Protein AF-A0A2E8ESF7-F1 (afdb_monomer_lite)

Secondary structure (DSSP, 8-state):
-HHHHHHHHHHHHHHHHHHHHHHHHHHHHHHHHHHHS--------TT-HHHHHTT--SSS-EEEEETTSSEEEEEETTEEEEEETT--EEEEEEES-S--TTSSSEEEEEEETT-SS--EEEEEEEEE----SS-TT--SSS----EEEEEEESSTTTT-TT--TTPEEEEEP-

Foldseek 3Di:
DPPVVVVVVVVVVVVVVVVVVVVVVVVVVVVVVVVPPPPPQPLDALPRPVCVVLVHASFDAAWKAFPVNQWIWHDDVQKIWIAGPVRDIWIWGWDFDRRDRPDSWGKIWTFTDPDPDTQIKMKIKGWDFDPPPPDPPPPPDDRGWTKMWIDMGRDVVRVPPPCPPGTTIITGDD

Structure (mmCIF, N/CA/C/O backbone):
data_AF-A0A2E8ESF7-F1
#
_entry.id   AF-A0A2E8ESF7-F1
#
loop_
_atom_site.group_PDB
_atom_site.id
_atom_site.type_symbol
_atom_site.label_atom_id
_atom_site.label_alt_id
_atom_site.label_comp_id
_atom_site.label_asym_id
_atom_site.label_entity_id
_atom_site.label_seq_id
_atom_site.pdbx_PDB_ins_code
_atom_site.Cartn_x
_atom_site.Cartn_y
_atom_site.Cartn_z
_atom_site.occupancy
_atom_site.B_iso_or_equiv
_atom_site.auth_seq_id
_atom_site.auth_comp_id
_atom_site.auth_asym_id
_atom_site.auth_atom_id
_atom_site.pdbx_PDB_model_num
ATOM 1 N N . MET A 1 1 ? 28.509 38.437 -67.884 1.00 55.72 1 MET A N 1
ATOM 2 C CA . MET A 1 1 ? 27.575 37.349 -67.492 1.00 55.72 1 MET A CA 1
ATOM 3 C C . MET A 1 1 ? 28.119 36.360 -66.445 1.00 55.72 1 MET A C 1
ATOM 5 O O . MET A 1 1 ? 27.331 35.576 -65.936 1.00 55.72 1 MET A O 1
ATOM 9 N N . TYR A 1 2 ? 29.405 36.386 -66.055 1.00 53.19 2 TYR A N 1
ATOM 10 C CA . TYR A 1 2 ? 29.941 35.429 -65.065 1.00 53.19 2 TYR A CA 1
ATOM 11 C C . TYR A 1 2 ? 29.602 35.758 -63.592 1.00 53.19 2 TYR A C 1
ATOM 13 O O . TYR A 1 2 ? 29.328 34.838 -62.826 1.00 53.19 2 TYR A O 1
ATOM 21 N N . SER A 1 3 ? 29.539 37.033 -63.176 1.00 55.41 3 SER A N 1
ATOM 22 C CA . SER A 1 3 ? 29.356 37.389 -61.750 1.00 55.41 3 SER A CA 1
ATOM 23 C C . SER A 1 3 ? 27.972 37.041 -61.179 1.00 55.41 3 SER A C 1
ATOM 25 O O . SER A 1 3 ? 27.881 36.569 -60.047 1.00 55.41 3 SER A O 1
ATOM 27 N N . GLN A 1 4 ? 26.897 37.173 -61.968 1.00 54.50 4 GLN A N 1
ATOM 28 C CA . GLN A 1 4 ? 25.543 36.776 -61.552 1.00 54.50 4 GLN A CA 1
ATOM 29 C C . GLN A 1 4 ? 25.436 35.268 -61.279 1.00 54.50 4 GLN A C 1
ATOM 31 O O . GLN A 1 4 ? 24.778 34.869 -60.322 1.00 54.50 4 GLN A O 1
ATOM 36 N N . LYS A 1 5 ? 26.129 34.424 -62.059 1.00 56.69 5 LYS A N 1
ATOM 37 C CA . LYS A 1 5 ? 26.101 32.960 -61.896 1.00 56.69 5 LYS A CA 1
ATOM 38 C C . LYS A 1 5 ? 26.756 32.517 -60.581 1.00 56.69 5 LYS A C 1
ATOM 40 O O . LYS A 1 5 ? 26.218 31.648 -59.900 1.00 56.69 5 LYS A O 1
ATOM 45 N N . TYR A 1 6 ? 27.867 33.145 -60.187 1.00 58.53 6 TYR A N 1
ATOM 46 C CA . TYR A 1 6 ? 28.515 32.878 -58.894 1.00 58.53 6 TYR A CA 1
ATOM 47 C C . TYR A 1 6 ? 27.723 33.437 -57.710 1.00 58.53 6 TYR A C 1
ATOM 49 O O . TYR A 1 6 ? 27.636 32.780 -56.676 1.00 58.53 6 TYR A O 1
ATOM 57 N N . TYR A 1 7 ? 27.091 34.602 -57.870 1.00 59.44 7 TYR A N 1
ATOM 58 C CA . TYR A 1 7 ? 26.244 35.193 -56.835 1.00 59.44 7 TYR A CA 1
ATOM 59 C C . TYR A 1 7 ? 24.985 34.351 -56.560 1.00 59.44 7 TYR A C 1
ATOM 61 O O . TYR A 1 7 ? 24.646 34.104 -55.402 1.00 59.44 7 TYR A O 1
ATOM 69 N N . ILE A 1 8 ? 24.335 33.835 -57.610 1.00 61.47 8 ILE A N 1
ATOM 70 C CA . ILE A 1 8 ? 23.183 32.927 -57.487 1.00 61.47 8 ILE A CA 1
ATOM 71 C C . ILE A 1 8 ? 23.608 31.605 -56.834 1.00 61.47 8 ILE A C 1
ATOM 73 O O . ILE A 1 8 ? 22.977 31.182 -55.869 1.00 61.47 8 ILE A O 1
ATOM 77 N N . LYS A 1 9 ? 24.728 31.005 -57.267 1.00 60.78 9 LYS A N 1
ATOM 78 C CA . LYS A 1 9 ? 25.256 29.757 -56.685 1.00 60.78 9 LYS A CA 1
ATOM 79 C C . LYS A 1 9 ? 25.66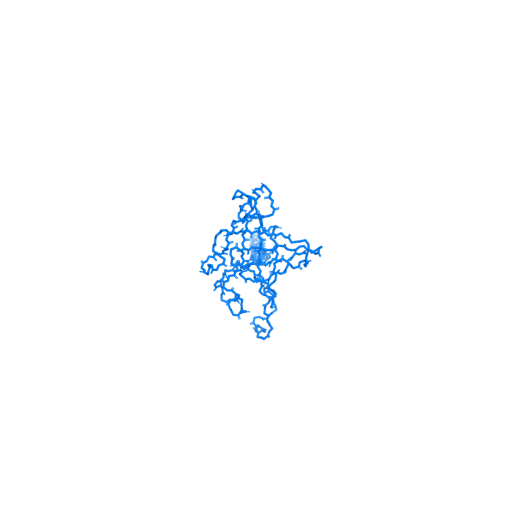7 29.916 -55.213 1.00 60.78 9 LYS A C 1
ATOM 81 O O . LYS A 1 9 ? 25.442 29.017 -54.411 1.00 60.78 9 LYS A O 1
ATOM 86 N N . GLY A 1 10 ? 26.225 31.070 -54.838 1.00 63.47 10 GLY A N 1
ATOM 87 C CA . GLY A 1 10 ? 26.555 31.400 -53.449 1.00 63.47 10 GLY A CA 1
ATOM 88 C C . GLY A 1 10 ? 25.318 31.587 -52.564 1.00 63.47 10 GLY A C 1
ATOM 89 O O . GLY A 1 10 ? 25.287 31.085 -51.442 1.00 63.47 10 GLY A O 1
ATOM 90 N N . ARG A 1 11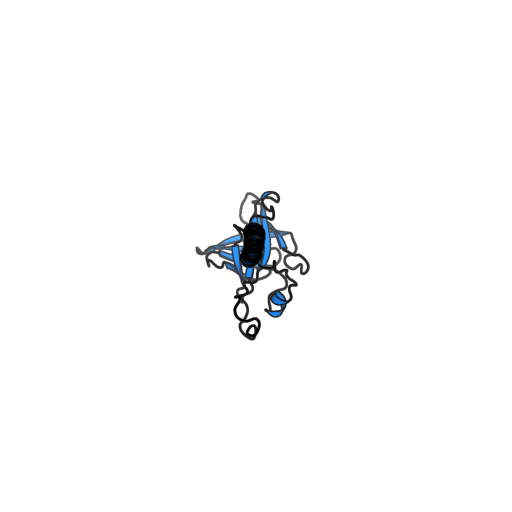 ? 24.270 32.250 -53.072 1.00 60.72 11 ARG A N 1
ATOM 91 C CA . ARG A 1 11 ? 22.997 32.427 -52.352 1.00 60.72 11 ARG A CA 1
ATOM 92 C C . ARG A 1 11 ? 22.282 31.091 -52.123 1.00 60.72 11 ARG A C 1
ATOM 94 O O . ARG A 1 11 ? 21.740 30.884 -51.040 1.00 60.72 11 ARG A O 1
ATOM 101 N N . ASP A 1 12 ? 22.345 30.187 -53.096 1.00 66.25 12 ASP A N 1
ATOM 102 C CA . ASP A 1 12 ? 21.741 28.853 -53.018 1.00 66.25 12 ASP A CA 1
ATOM 103 C C . ASP A 1 12 ? 22.433 27.975 -51.959 1.00 66.25 12 ASP A C 1
ATOM 105 O O . ASP A 1 12 ? 21.781 27.376 -51.107 1.00 66.25 12 ASP A O 1
ATOM 109 N N . LEU A 1 13 ? 23.770 28.013 -51.902 1.00 68.69 13 LEU A N 1
ATOM 110 C CA . LEU A 1 13 ? 24.560 27.324 -50.870 1.00 68.69 13 LEU A CA 1
ATOM 111 C C . LEU A 1 13 ? 24.303 27.872 -49.454 1.00 68.69 13 LEU A C 1
ATOM 113 O O . LEU A 1 13 ? 24.226 27.105 -48.492 1.00 68.69 13 LEU A O 1
ATOM 117 N N . VAL A 1 14 ? 24.133 29.192 -49.306 1.00 68.81 14 VAL A N 1
ATOM 118 C CA . VAL A 1 14 ? 23.777 29.816 -48.017 1.00 68.81 14 VAL A CA 1
ATOM 119 C C . VAL A 1 14 ? 22.348 29.450 -47.599 1.00 68.81 14 VAL A C 1
ATOM 121 O O . VAL A 1 14 ? 22.104 29.210 -46.414 1.00 68.81 14 VAL A O 1
ATOM 124 N N . GLY A 1 15 ? 21.415 29.370 -48.553 1.00 68.38 15 GLY A N 1
ATOM 125 C CA . GLY A 1 15 ? 20.053 28.882 -48.332 1.00 68.38 15 GLY A CA 1
ATOM 126 C C . GLY A 1 15 ? 20.038 27.429 -47.862 1.00 68.38 15 GLY A C 1
ATOM 127 O O . GLY A 1 15 ? 19.469 27.133 -46.812 1.00 68.38 15 GLY A O 1
ATOM 128 N N . LEU A 1 16 ? 20.759 26.550 -48.563 1.00 71.62 16 LEU A N 1
ATOM 129 C CA . LEU A 1 16 ? 20.892 25.132 -48.225 1.00 71.62 16 LEU A CA 1
ATOM 130 C C . LEU A 1 16 ? 21.474 24.935 -46.816 1.00 71.62 16 LEU A C 1
ATOM 132 O O . LEU A 1 16 ? 20.945 24.157 -46.022 1.00 71.62 16 LEU A O 1
ATOM 136 N N . ARG A 1 17 ? 22.514 25.707 -46.464 1.00 72.50 17 ARG A N 1
ATOM 137 C CA . ARG A 1 17 ? 23.128 25.683 -45.127 1.00 72.50 17 ARG A CA 1
ATOM 138 C C . ARG A 1 17 ? 22.152 26.124 -44.036 1.00 72.50 17 ARG A C 1
ATOM 140 O O . ARG A 1 17 ? 22.125 25.510 -42.974 1.00 72.50 17 ARG A O 1
ATOM 147 N N . LYS A 1 18 ? 21.343 27.163 -44.268 1.00 73.00 18 LYS A N 1
ATOM 148 C CA . LYS A 1 18 ? 20.329 27.616 -43.298 1.00 73.00 18 LYS A CA 1
ATOM 149 C C . LYS A 1 18 ? 19.236 26.569 -43.082 1.00 73.00 18 LYS A C 1
ATOM 151 O O . LYS A 1 18 ? 18.844 26.347 -41.938 1.00 73.00 18 LYS A O 1
ATOM 156 N N . THR A 1 19 ? 18.774 25.916 -44.146 1.00 75.06 19 THR A N 1
ATOM 157 C CA . THR A 1 19 ? 17.765 24.849 -44.063 1.00 75.06 19 THR A CA 1
ATOM 158 C C . THR A 1 19 ? 18.311 23.630 -43.323 1.00 75.06 19 THR A C 1
ATOM 160 O O . THR A 1 19 ? 17.653 23.121 -42.419 1.00 75.06 19 THR A O 1
ATOM 163 N N . PHE A 1 20 ? 19.551 23.228 -43.623 1.00 78.00 20 PHE A N 1
ATOM 164 C CA . PHE A 1 20 ? 20.236 22.141 -42.924 1.00 78.00 20 PHE A CA 1
ATOM 165 C C . PHE A 1 20 ? 20.421 22.444 -41.430 1.00 78.00 20 PHE A C 1
ATOM 167 O O . PHE A 1 20 ? 20.032 21.642 -40.587 1.00 78.00 20 PHE A O 1
ATOM 174 N N . MET A 1 21 ? 20.926 23.635 -41.084 1.00 76.44 21 MET A N 1
ATOM 175 C CA . MET A 1 21 ? 21.108 24.043 -39.683 1.00 76.44 21 MET A CA 1
ATOM 176 C C . MET A 1 21 ? 19.781 24.123 -38.918 1.00 76.44 21 MET A C 1
ATOM 178 O O . MET A 1 21 ? 19.732 23.720 -37.760 1.00 76.44 21 MET A O 1
ATOM 182 N N . ARG A 1 22 ? 18.690 24.587 -39.547 1.00 78.75 22 ARG A N 1
ATOM 183 C CA . ARG A 1 22 ? 17.348 24.545 -38.937 1.00 78.75 22 ARG A CA 1
ATOM 184 C C . ARG A 1 22 ? 16.897 23.115 -38.651 1.00 78.75 22 ARG A C 1
ATOM 186 O O . ARG A 1 22 ? 16.424 22.862 -37.550 1.00 78.75 22 ARG A O 1
ATOM 193 N N . GLY A 1 23 ? 17.088 22.195 -39.597 1.00 80.56 23 GLY A N 1
ATOM 194 C CA . GLY A 1 23 ? 16.766 20.779 -39.402 1.00 80.56 23 GLY A CA 1
ATOM 195 C C . GLY A 1 23 ? 17.543 20.161 -38.239 1.00 80.56 23 GLY A C 1
ATOM 196 O O . GLY A 1 23 ? 16.953 19.517 -37.378 1.00 80.56 23 GLY A O 1
ATOM 197 N N . VAL A 1 24 ? 18.848 20.434 -38.157 1.00 82.50 24 VAL A N 1
ATOM 198 C CA . VAL A 1 24 ? 19.713 19.954 -37.066 1.00 82.50 24 VAL A CA 1
ATOM 199 C C . VAL A 1 24 ? 19.260 20.495 -35.707 1.00 82.50 24 VAL A C 1
ATOM 201 O O . VAL A 1 24 ? 19.142 19.723 -34.758 1.00 82.50 24 VAL A O 1
ATOM 204 N N . VAL A 1 25 ? 18.950 21.793 -35.609 1.00 83.31 25 VAL A N 1
ATOM 205 C CA . VAL A 1 25 ? 18.453 22.399 -34.361 1.00 83.31 25 VAL A CA 1
ATOM 206 C C . VAL A 1 25 ? 17.107 21.800 -33.953 1.00 83.31 25 VAL A C 1
ATOM 208 O O . VAL A 1 25 ? 16.936 21.471 -32.785 1.00 83.31 25 VAL A O 1
ATOM 211 N N . SER A 1 26 ? 16.181 21.599 -34.896 1.00 81.69 26 SER A N 1
ATOM 212 C CA . SER A 1 26 ? 14.882 20.969 -34.623 1.00 81.69 26 SER A CA 1
ATOM 213 C C . SER A 1 26 ? 15.004 19.515 -34.156 1.00 81.69 26 SER A C 1
ATOM 215 O O . SER A 1 26 ? 14.241 19.085 -33.296 1.00 81.69 26 SER A O 1
ATOM 217 N N . ILE A 1 27 ? 15.962 18.753 -34.688 1.00 84.81 27 ILE A N 1
ATOM 218 C CA . ILE A 1 27 ? 16.223 17.375 -34.246 1.00 84.81 27 ILE A CA 1
ATOM 219 C C . ILE A 1 27 ? 16.830 17.369 -32.839 1.00 84.81 27 ILE A C 1
ATOM 221 O O . ILE A 1 27 ? 16.404 16.586 -31.993 1.00 84.81 27 ILE A O 1
ATOM 225 N N . LEU A 1 28 ? 17.785 18.262 -32.563 1.00 84.00 28 LEU A N 1
ATOM 226 C CA . LEU A 1 28 ? 18.407 18.400 -31.243 1.00 84.00 28 LEU A CA 1
ATOM 227 C C . LEU A 1 28 ? 17.399 18.804 -30.165 1.00 84.00 28 LEU A C 1
ATOM 229 O O . LEU A 1 28 ? 17.416 18.232 -29.076 1.00 84.00 28 LEU A O 1
ATOM 233 N N . THR A 1 29 ? 16.497 19.745 -30.454 1.00 83.06 29 THR A N 1
ATOM 234 C CA . THR A 1 29 ? 15.443 20.130 -29.506 1.00 83.06 29 THR A CA 1
ATOM 235 C C . THR A 1 29 ? 14.449 18.999 -29.270 1.00 83.06 29 THR A C 1
ATOM 237 O O . THR A 1 29 ? 14.069 18.770 -28.124 1.00 83.06 29 THR A O 1
ATOM 240 N N . LEU A 1 30 ? 14.074 18.244 -30.308 1.00 84.12 30 LEU A N 1
ATOM 241 C CA . LEU A 1 30 ? 13.202 17.075 -30.163 1.00 84.12 30 LEU A CA 1
ATOM 242 C C . LEU A 1 30 ? 13.868 15.968 -29.330 1.00 84.12 30 LEU A C 1
ATOM 244 O O . LEU A 1 30 ? 13.231 15.374 -28.464 1.00 84.12 30 LEU A O 1
ATOM 248 N N . PHE A 1 31 ? 15.162 15.729 -29.540 1.00 81.94 31 PHE A N 1
ATOM 249 C CA . PHE A 1 31 ? 15.942 14.758 -28.776 1.00 81.94 31 PHE A CA 1
ATOM 250 C C . PHE A 1 31 ? 16.085 15.162 -27.300 1.00 81.94 31 PHE A C 1
ATOM 252 O O . PHE A 1 31 ? 15.877 14.340 -26.410 1.00 81.94 31 PHE A O 1
ATOM 259 N N . LEU A 1 32 ? 16.354 16.442 -27.022 1.00 80.75 32 LEU A N 1
ATOM 260 C CA . LEU A 1 32 ? 16.396 16.978 -25.657 1.00 80.75 32 LEU A CA 1
ATOM 261 C C . LEU A 1 32 ? 15.031 16.901 -24.958 1.00 80.75 32 LEU A C 1
ATOM 263 O O . LEU A 1 32 ? 14.976 16.564 -23.776 1.00 80.75 32 LEU A O 1
ATOM 267 N N . LEU A 1 33 ? 13.930 17.149 -25.675 1.00 77.69 33 LEU A N 1
ATOM 268 C CA . LEU A 1 33 ? 12.567 16.960 -25.159 1.00 77.69 33 LEU A CA 1
ATOM 269 C C . LEU A 1 33 ? 12.283 15.491 -24.817 1.00 77.69 33 LEU A C 1
ATOM 271 O O . LEU A 1 33 ? 11.691 15.209 -23.781 1.00 77.69 33 LEU A O 1
ATOM 275 N N . LEU A 1 34 ? 12.754 14.549 -25.638 1.00 71.50 34 LEU A N 1
ATOM 276 C CA . LEU A 1 34 ? 12.594 13.117 -25.373 1.00 71.50 34 LEU A CA 1
ATOM 277 C C . LEU A 1 34 ? 13.383 12.644 -24.142 1.00 71.50 34 LEU A C 1
ATOM 279 O O . LEU A 1 34 ? 12.900 11.786 -23.408 1.00 71.50 34 LEU A O 1
ATOM 283 N N . ILE A 1 35 ? 14.566 13.214 -23.888 1.00 68.38 35 ILE A N 1
ATOM 284 C CA . ILE A 1 35 ? 15.384 12.894 -22.702 1.00 68.38 35 ILE A CA 1
ATOM 285 C C . ILE A 1 35 ? 14.826 13.549 -21.430 1.00 68.38 35 ILE A C 1
ATOM 287 O O . ILE A 1 35 ? 14.952 12.984 -20.345 1.00 68.38 35 ILE A O 1
ATOM 291 N N . SER A 1 36 ? 14.219 14.732 -21.552 1.00 60.00 36 SER A N 1
ATOM 292 C CA . SER A 1 36 ? 13.660 15.490 -20.422 1.00 60.00 36 SER A CA 1
ATOM 293 C C . SER A 1 36 ? 12.226 15.107 -20.059 1.00 60.00 36 SER A C 1
ATOM 295 O O . SER A 1 36 ? 11.720 15.575 -19.038 1.00 60.00 36 SER A O 1
ATOM 297 N N . LEU A 1 37 ? 11.580 14.223 -20.829 1.00 54.34 37 LEU A N 1
ATOM 298 C CA . LEU A 1 37 ? 10.360 13.568 -20.371 1.00 54.34 37 LEU A CA 1
ATOM 299 C C . LEU A 1 37 ? 10.688 12.837 -19.063 1.00 54.34 37 LEU A C 1
ATOM 301 O O . LEU A 1 37 ? 11.578 11.978 -19.060 1.00 54.34 37 LEU A O 1
ATOM 305 N N . PRO A 1 38 ? 10.007 13.158 -17.945 1.00 47.75 38 PRO A N 1
ATOM 306 C CA . PRO A 1 38 ? 10.207 12.422 -16.712 1.00 47.75 38 PRO A CA 1
ATOM 307 C C . PRO A 1 38 ? 9.960 10.957 -17.043 1.00 47.75 38 PRO A C 1
ATOM 309 O O . PRO A 1 38 ? 8.880 10.611 -17.529 1.00 47.75 38 PRO A O 1
ATOM 312 N N . ARG A 1 39 ? 10.978 10.108 -16.842 1.00 47.34 39 ARG A N 1
ATOM 313 C CA . ARG A 1 39 ? 10.813 8.659 -16.950 1.00 47.34 39 ARG A CA 1
ATOM 314 C C . ARG A 1 39 ? 9.650 8.322 -16.034 1.00 47.34 39 ARG A C 1
ATOM 316 O O . ARG A 1 39 ? 9.790 8.414 -14.815 1.00 47.34 39 ARG A O 1
ATOM 323 N N . LEU A 1 40 ? 8.493 8.031 -16.629 1.00 40.34 40 LEU A N 1
ATOM 324 C CA . LEU A 1 40 ? 7.331 7.523 -15.921 1.00 40.34 40 LEU A CA 1
ATOM 325 C C . LEU A 1 40 ? 7.869 6.355 -15.112 1.00 40.34 40 LEU A C 1
ATOM 327 O O . LEU A 1 40 ? 8.324 5.379 -15.703 1.00 40.34 40 LEU A O 1
ATOM 331 N N . GLY A 1 41 ? 7.948 6.524 -13.788 1.00 46.91 41 GLY A N 1
ATOM 332 C CA . GLY A 1 41 ? 8.497 5.497 -12.917 1.00 46.91 41 GLY A CA 1
ATOM 333 C C . GLY A 1 41 ? 7.798 4.202 -13.280 1.00 46.91 41 GLY A C 1
ATOM 334 O O . GLY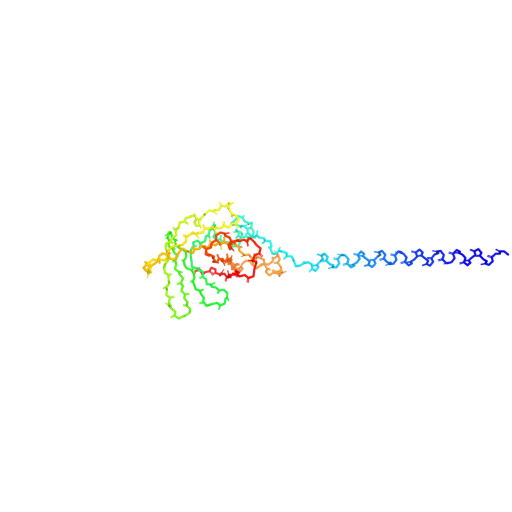 A 1 41 ? 6.565 4.163 -13.221 1.00 46.91 41 GLY A O 1
ATOM 335 N N . ASN A 1 42 ? 8.571 3.223 -13.764 1.00 48.12 42 ASN A N 1
ATOM 336 C CA . ASN A 1 42 ? 8.033 1.954 -14.229 1.00 48.12 42 ASN A CA 1
ATOM 337 C C . ASN A 1 42 ? 7.063 1.472 -13.155 1.00 48.12 42 ASN A C 1
ATOM 339 O O . ASN A 1 42 ? 7.414 1.429 -11.973 1.00 48.12 42 ASN A O 1
ATOM 343 N N . ALA A 1 43 ? 5.805 1.262 -13.541 1.00 51.03 43 ALA A N 1
ATOM 344 C CA . ALA A 1 43 ? 4.805 0.777 -12.613 1.00 51.03 43 ALA A CA 1
ATOM 345 C C . ALA A 1 43 ? 5.214 -0.649 -12.253 1.00 51.03 43 ALA A C 1
ATOM 347 O O . ALA A 1 43 ? 4.991 -1.570 -13.030 1.00 51.03 43 ALA A O 1
ATOM 348 N N . VAL A 1 44 ? 5.884 -0.781 -11.115 1.00 68.19 44 VAL A N 1
ATOM 349 C CA . VAL A 1 44 ? 6.325 -2.056 -10.569 1.00 68.19 44 VAL A CA 1
ATOM 350 C C . VAL A 1 44 ? 5.069 -2.843 -10.222 1.00 68.19 44 VAL A C 1
ATOM 352 O O . VAL A 1 44 ? 4.214 -2.349 -9.484 1.00 68.19 44 VAL A O 1
ATOM 355 N N . ASP A 1 45 ? 4.924 -4.027 -10.802 1.00 76.50 45 ASP A N 1
ATOM 356 C CA . ASP A 1 45 ? 3.907 -4.995 -10.401 1.00 76.50 45 ASP A CA 1
ATOM 357 C C . ASP A 1 45 ? 4.475 -5.961 -9.345 1.00 76.50 45 ASP A C 1
ATOM 359 O O . ASP A 1 45 ? 5.677 -5.972 -9.074 1.00 76.50 45 ASP A O 1
ATOM 363 N N . TRP A 1 46 ? 3.614 -6.744 -8.687 1.00 79.50 46 TRP A N 1
ATOM 364 C CA . TRP A 1 46 ? 4.037 -7.635 -7.591 1.00 79.50 46 TRP A CA 1
ATOM 365 C C . TRP A 1 46 ? 4.973 -8.764 -8.053 1.00 79.50 46 TRP A C 1
ATOM 367 O O . TRP A 1 46 ? 5.641 -9.394 -7.229 1.00 79.50 46 TRP A O 1
ATOM 377 N N . ASN A 1 47 ? 5.036 -9.014 -9.361 1.00 78.56 47 ASN A N 1
ATOM 378 C CA . ASN A 1 47 ? 5.865 -10.032 -9.990 1.00 78.56 47 ASN A CA 1
ATOM 379 C C . ASN A 1 47 ? 7.124 -9.467 -10.643 1.00 78.56 47 ASN A C 1
ATOM 381 O O . ASN A 1 47 ? 7.936 -10.248 -11.151 1.00 78.56 47 ASN A O 1
ATOM 385 N N . ASP A 1 48 ? 7.302 -8.147 -10.613 1.00 78.88 48 ASP A N 1
ATOM 386 C CA . ASP A 1 48 ? 8.423 -7.475 -11.230 1.00 78.88 48 ASP A CA 1
ATOM 387 C C . ASP A 1 48 ? 9.731 -8.075 -10.705 1.00 78.88 48 ASP A C 1
ATOM 389 O O . ASP A 1 48 ? 9.930 -8.318 -9.508 1.00 78.88 48 ASP A O 1
ATOM 393 N N . LYS A 1 49 ? 10.641 -8.361 -11.636 1.00 78.88 49 LYS A N 1
ATOM 394 C CA . LYS A 1 49 ? 11.896 -9.041 -11.324 1.00 78.88 49 LYS A CA 1
ATOM 395 C C . LYS A 1 49 ? 12.717 -8.248 -10.306 1.00 78.88 49 LYS A C 1
ATOM 397 O O . LYS A 1 49 ? 13.309 -8.856 -9.420 1.00 78.88 49 LYS A O 1
ATOM 402 N N . SER A 1 50 ? 12.742 -6.922 -10.413 1.00 77.56 50 SER A N 1
ATOM 403 C CA . SER A 1 50 ? 13.464 -6.064 -9.475 1.00 77.56 50 SER A CA 1
ATOM 404 C C . SER A 1 50 ? 12.805 -6.048 -8.093 1.00 77.56 50 SER A C 1
ATOM 406 O O . SER A 1 50 ? 13.518 -6.186 -7.104 1.00 77.56 50 SER A O 1
ATOM 408 N N . TRP A 1 51 ? 11.469 -6.060 -8.007 1.00 81.00 51 TRP A N 1
ATOM 409 C CA . TRP A 1 51 ? 10.740 -6.220 -6.736 1.00 81.00 51 TRP A CA 1
ATOM 410 C C . TRP A 1 51 ? 11.087 -7.542 -6.038 1.00 81.00 51 TRP A C 1
ATOM 412 O O . TRP A 1 51 ? 11.397 -7.578 -4.845 1.00 81.00 51 TRP A O 1
ATOM 422 N N . ARG A 1 52 ? 11.093 -8.643 -6.798 1.00 79.75 52 ARG A N 1
ATOM 423 C CA . ARG A 1 52 ? 11.395 -9.980 -6.271 1.00 79.75 52 ARG A CA 1
ATOM 424 C C . ARG A 1 52 ? 12.860 -10.152 -5.875 1.00 79.75 52 ARG A C 1
ATOM 426 O O . ARG A 1 52 ? 13.126 -10.766 -4.846 1.00 79.75 52 ARG A O 1
ATOM 433 N N . ILE A 1 53 ? 13.799 -9.631 -6.668 1.00 78.69 53 ILE A N 1
ATOM 434 C CA . ILE A 1 53 ? 15.241 -9.687 -6.362 1.00 78.69 53 ILE A CA 1
ATOM 435 C C . ILE A 1 53 ? 15.565 -8.877 -5.104 1.00 78.69 53 ILE A C 1
ATOM 437 O O . ILE A 1 53 ? 16.398 -9.301 -4.310 1.00 78.69 53 ILE A O 1
ATOM 441 N N . SER A 1 54 ? 14.854 -7.774 -4.876 1.00 76.81 54 SER A N 1
ATOM 442 C CA . SER A 1 54 ? 14.955 -6.975 -3.653 1.00 76.81 54 SER A CA 1
ATOM 443 C C . SER A 1 54 ? 14.416 -7.671 -2.392 1.00 76.81 54 SER A C 1
ATOM 445 O O . SER A 1 54 ? 14.510 -7.102 -1.309 1.00 76.81 54 SER A O 1
ATOM 447 N N . GLY A 1 55 ? 13.867 -8.889 -2.496 1.00 80.44 55 GLY A N 1
ATOM 448 C CA . GLY A 1 55 ? 13.349 -9.646 -1.351 1.00 80.44 55 GLY A CA 1
ATOM 449 C C . GLY A 1 55 ? 11.987 -9.161 -0.845 1.00 80.44 55 GLY A C 1
ATOM 450 O O . GLY A 1 55 ? 11.597 -9.466 0.283 1.00 80.44 55 GLY A O 1
ATOM 451 N N . CYS A 1 56 ? 11.250 -8.405 -1.661 1.00 84.06 56 CYS A N 1
ATOM 452 C CA . CYS A 1 56 ? 9.967 -7.841 -1.269 1.00 84.06 56 CYS A CA 1
ATOM 453 C C . CYS A 1 56 ? 8.822 -8.869 -1.266 1.00 84.06 56 CYS A C 1
ATOM 455 O O . CYS A 1 56 ? 8.882 -9.885 -1.967 1.00 84.06 56 CYS A O 1
ATOM 457 N N . PRO A 1 57 ? 7.766 -8.645 -0.454 1.00 83.94 57 PRO A N 1
ATOM 458 C CA . PRO A 1 57 ? 6.674 -9.604 -0.322 1.00 83.94 57 PRO A CA 1
ATOM 459 C C . PRO A 1 57 ? 5.846 -9.686 -1.607 1.00 83.94 57 PRO A C 1
ATOM 461 O O . PRO A 1 57 ? 5.717 -8.713 -2.346 1.00 83.94 57 PRO A O 1
ATOM 464 N N . LYS A 1 58 ? 5.212 -10.838 -1.839 1.00 81.19 58 LYS A N 1
ATOM 465 C CA . LYS A 1 58 ? 4.305 -11.070 -2.980 1.00 81.19 58 LYS A CA 1
ATOM 466 C C . LYS A 1 58 ? 2.914 -10.426 -2.828 1.00 81.19 58 LYS A C 1
ATOM 468 O O . LYS A 1 58 ? 2.027 -10.711 -3.616 1.00 81.19 58 LYS A O 1
ATOM 473 N N . GLY A 1 59 ? 2.716 -9.591 -1.813 1.00 85.81 59 GLY A N 1
ATOM 474 C CA . GLY A 1 59 ? 1.442 -8.955 -1.496 1.00 85.81 59 GLY A CA 1
ATOM 475 C C . GLY A 1 59 ? 1.620 -7.879 -0.430 1.00 85.81 59 GLY A C 1
ATOM 476 O O . GLY A 1 59 ? 2.745 -7.475 -0.125 1.00 85.81 59 GLY A O 1
ATOM 477 N N . VAL A 1 60 ? 0.514 -7.426 0.158 1.00 88.31 60 VAL A N 1
ATOM 478 C CA . VAL A 1 60 ? 0.507 -6.243 1.042 1.00 88.31 60 VAL A CA 1
ATOM 479 C C . VAL A 1 60 ? 0.517 -6.568 2.531 1.00 88.31 60 VAL A C 1
ATOM 481 O O . VAL A 1 60 ? 0.553 -5.651 3.345 1.00 88.31 60 VAL A O 1
ATOM 484 N N . LEU A 1 61 ? 0.491 -7.846 2.915 1.00 90.56 61 LEU A N 1
ATOM 485 C CA . LEU A 1 61 ? 0.474 -8.220 4.329 1.00 90.56 61 LEU A CA 1
ATOM 486 C C . LEU A 1 61 ? 1.732 -7.744 5.069 1.00 90.56 61 LEU A C 1
ATOM 488 O O . LEU A 1 61 ? 2.864 -7.897 4.594 1.00 90.56 61 LEU A O 1
ATOM 492 N N . GLY A 1 62 ? 1.521 -7.225 6.275 1.00 91.62 62 GLY A N 1
ATOM 493 C CA . GLY A 1 62 ? 2.572 -6.772 7.175 1.00 91.62 62 GLY A CA 1
ATOM 494 C C . GLY A 1 62 ? 2.377 -5.343 7.663 1.00 91.62 62 GLY A C 1
ATOM 495 O O . GLY A 1 62 ? 1.327 -4.725 7.479 1.00 91.62 62 GLY A O 1
ATOM 496 N N . ASN A 1 63 ? 3.426 -4.842 8.307 1.00 93.06 63 ASN A N 1
ATOM 497 C CA . ASN A 1 63 ? 3.461 -3.512 8.891 1.00 93.06 63 ASN A CA 1
ATOM 498 C C . ASN A 1 63 ? 4.175 -2.547 7.951 1.00 93.06 63 ASN A C 1
ATOM 500 O O . ASN A 1 63 ? 5.265 -2.829 7.448 1.00 93.06 63 ASN A O 1
ATOM 504 N N . TRP A 1 64 ? 3.566 -1.388 7.756 1.00 92.81 64 TRP A N 1
ATOM 505 C CA . TRP A 1 64 ? 4.030 -0.355 6.852 1.00 92.81 64 TRP A CA 1
ATOM 506 C C . TRP A 1 64 ? 4.030 0.994 7.570 1.00 92.81 64 TRP A C 1
ATOM 508 O O . TRP A 1 64 ? 3.126 1.294 8.352 1.00 92.81 64 TRP A O 1
ATOM 518 N N . ILE A 1 65 ? 5.037 1.817 7.307 1.00 92.06 65 ILE A N 1
ATOM 519 C CA . ILE A 1 65 ? 5.158 3.181 7.826 1.00 92.06 65 ILE A CA 1
ATOM 520 C C . ILE A 1 65 ? 5.180 4.159 6.660 1.00 92.06 65 ILE A C 1
ATOM 522 O O . ILE A 1 65 ? 5.853 3.905 5.665 1.00 92.06 65 ILE A O 1
ATOM 526 N N . SER A 1 66 ? 4.411 5.239 6.730 1.00 90.38 66 SER A N 1
ATOM 527 C CA . SER A 1 66 ? 4.416 6.255 5.683 1.00 90.38 66 SER A CA 1
ATOM 528 C C . SER A 1 66 ? 5.789 6.928 5.603 1.00 90.38 66 SER A C 1
ATOM 530 O O . SER A 1 66 ? 6.478 7.066 6.605 1.00 90.38 66 SER A O 1
ATOM 532 N N . GLN A 1 67 ? 6.213 7.364 4.416 1.00 84.75 67 GLN A N 1
ATOM 533 C CA . GLN A 1 67 ? 7.509 8.039 4.247 1.00 84.75 67 GLN A CA 1
ATOM 534 C C . GLN A 1 67 ? 7.601 9.389 4.964 1.00 84.75 67 GLN A C 1
ATOM 536 O O . GLN A 1 67 ? 8.702 9.860 5.222 1.00 84.75 67 GLN A O 1
ATOM 541 N N . ASN A 1 68 ? 6.463 10.016 5.265 1.00 81.38 68 ASN A N 1
ATOM 542 C CA . ASN A 1 68 ? 6.414 11.204 6.113 1.00 81.38 68 ASN A CA 1
ATOM 543 C C . ASN A 1 68 ? 6.374 10.859 7.616 1.00 81.38 68 ASN A C 1
ATOM 545 O O . ASN A 1 68 ? 6.235 11.764 8.426 1.00 81.38 68 ASN A O 1
ATOM 549 N N . ASP A 1 69 ? 6.450 9.574 7.983 1.00 71.12 69 ASP A N 1
ATOM 550 C CA . ASP A 1 69 ? 6.354 9.027 9.344 1.00 71.12 69 ASP A CA 1
ATOM 551 C C . ASP A 1 69 ? 5.066 9.384 10.112 1.00 71.12 69 ASP A C 1
ATOM 553 O O . ASP A 1 69 ? 4.925 9.069 11.293 1.00 71.12 69 ASP A O 1
ATOM 557 N N . GLU A 1 70 ? 4.079 9.988 9.447 1.00 79.94 70 GLU A N 1
ATOM 558 C CA . GLU A 1 70 ? 2.847 10.447 10.092 1.00 79.94 70 GLU A CA 1
ATOM 559 C C . GLU A 1 70 ? 1.834 9.324 10.371 1.00 79.94 70 GLU A C 1
ATOM 561 O O . GLU A 1 70 ? 0.996 9.431 11.276 1.00 79.94 70 GLU A O 1
ATOM 566 N N . HIS A 1 71 ? 1.905 8.236 9.599 1.00 87.19 71 HIS A N 1
ATOM 567 C CA . HIS A 1 71 ? 0.900 7.182 9.574 1.00 87.19 71 HIS A CA 1
ATOM 568 C C . HIS A 1 71 ? 1.547 5.796 9.540 1.00 87.19 71 HIS A C 1
ATOM 570 O O . HIS A 1 71 ? 2.477 5.523 8.782 1.00 87.19 71 HIS A O 1
ATOM 576 N N . LYS A 1 72 ? 1.010 4.870 10.334 1.00 92.25 72 LYS A N 1
ATOM 577 C CA . LYS A 1 72 ? 1.326 3.441 10.244 1.00 92.25 72 LYS A CA 1
ATOM 578 C C . LYS A 1 72 ? 0.118 2.689 9.720 1.00 92.25 72 LYS A C 1
ATOM 580 O O . LYS A 1 72 ? -1.013 2.961 10.118 1.00 92.25 72 LYS A O 1
ATOM 585 N N . LEU A 1 73 ? 0.382 1.722 8.858 1.00 92.81 73 LEU A N 1
ATOM 586 C CA . LEU A 1 73 ? -0.608 0.871 8.225 1.00 92.81 73 LEU A CA 1
ATOM 587 C C . LEU A 1 73 ? -0.222 -0.584 8.485 1.00 92.81 73 LEU A C 1
ATOM 589 O O . LEU A 1 73 ? 0.822 -1.042 8.033 1.00 92.81 73 LEU A O 1
ATOM 593 N N . SER A 1 74 ? -1.051 -1.307 9.229 1.00 93.56 74 SER A N 1
ATOM 594 C CA . SER A 1 74 ? -0.876 -2.746 9.458 1.00 93.56 74 SER A CA 1
ATOM 595 C C . SER A 1 74 ? -1.957 -3.478 8.678 1.00 93.56 74 SER A C 1
ATOM 597 O O . SER A 1 74 ? -3.143 -3.251 8.917 1.00 93.56 74 SER A O 1
ATOM 599 N N . ILE A 1 75 ? -1.555 -4.304 7.713 1.00 92.06 75 ILE A N 1
ATOM 600 C CA . ILE A 1 75 ? -2.471 -5.079 6.874 1.00 92.06 75 ILE A CA 1
ATOM 601 C C . ILE A 1 75 ? -2.323 -6.542 7.262 1.00 92.06 75 ILE A C 1
ATOM 603 O O . ILE A 1 75 ? -1.280 -7.164 7.051 1.00 92.06 75 ILE A O 1
ATOM 607 N N . GLU A 1 76 ? -3.383 -7.087 7.832 1.00 91.19 76 GLU A N 1
ATOM 608 C CA . GLU A 1 76 ? -3.469 -8.458 8.311 1.00 91.19 76 GLU A CA 1
ATOM 609 C C . GLU A 1 76 ? -4.565 -9.198 7.547 1.00 91.19 76 GLU A C 1
ATOM 611 O O . GLU A 1 76 ? -5.244 -8.622 6.700 1.00 91.19 76 GLU A O 1
ATOM 616 N N . ASN A 1 77 ? -4.776 -10.481 7.830 1.00 88.31 77 ASN A N 1
ATOM 617 C CA . ASN A 1 77 ? -5.862 -11.215 7.191 1.00 88.31 77 ASN A CA 1
ATOM 618 C C . ASN A 1 77 ? -7.231 -10.659 7.633 1.00 88.31 77 ASN A C 1
ATOM 620 O O . ASN A 1 77 ? -7.535 -10.643 8.825 1.00 88.31 77 ASN A O 1
ATOM 624 N N . LYS A 1 78 ? -8.050 -10.216 6.671 1.00 87.00 78 LYS A N 1
ATOM 625 C CA . LYS A 1 78 ? -9.390 -9.612 6.844 1.00 87.00 78 LYS A CA 1
ATOM 626 C C . LYS A 1 78 ? -9.465 -8.336 7.696 1.00 87.00 78 LYS A C 1
ATOM 628 O O . LYS A 1 78 ? -10.568 -7.856 7.955 1.00 87.00 78 LYS A O 1
ATOM 633 N N . ARG A 1 79 ? -8.330 -7.776 8.127 1.00 91.62 79 ARG A N 1
ATOM 634 C CA . ARG A 1 79 ? -8.265 -6.594 8.995 1.00 91.62 79 ARG A CA 1
ATOM 635 C C . ARG A 1 79 ? -7.162 -5.625 8.578 1.00 91.62 79 ARG A C 1
ATOM 637 O O . ARG A 1 79 ? -6.052 -6.041 8.255 1.00 91.62 79 ARG A O 1
ATOM 644 N N . ILE A 1 80 ? -7.457 -4.330 8.641 1.00 92.25 80 ILE A N 1
ATOM 645 C CA . ILE A 1 80 ? -6.490 -3.239 8.502 1.00 92.25 80 ILE A CA 1
ATOM 646 C C . ILE A 1 80 ? -6.540 -2.357 9.746 1.00 92.25 80 ILE A C 1
ATOM 648 O O . ILE A 1 80 ? -7.613 -2.042 10.260 1.00 92.25 80 ILE A O 1
ATOM 652 N N . ILE A 1 81 ? -5.365 -1.941 10.211 1.00 92.19 81 ILE A N 1
ATOM 653 C CA . ILE A 1 81 ? -5.200 -1.016 11.329 1.00 92.19 81 ILE A CA 1
ATOM 654 C C . ILE A 1 81 ? -4.422 0.193 10.822 1.00 92.19 81 ILE A C 1
ATOM 656 O O . ILE A 1 81 ? -3.271 0.058 10.396 1.00 92.19 81 ILE A O 1
ATOM 660 N N . THR A 1 82 ? -5.034 1.374 10.877 1.00 90.81 82 THR A N 1
ATOM 661 C CA . THR A 1 82 ? -4.328 2.640 10.656 1.00 90.81 82 THR A CA 1
ATOM 662 C C . THR A 1 82 ? -4.033 3.292 11.999 1.00 90.81 82 THR A C 1
ATOM 664 O O . THR A 1 82 ? -4.886 3.317 12.886 1.00 90.81 82 THR A O 1
ATOM 667 N N . ARG A 1 83 ? -2.816 3.808 12.176 1.00 90.12 83 ARG A N 1
ATOM 668 C CA . ARG A 1 83 ? -2.393 4.498 13.401 1.00 90.12 83 ARG A CA 1
ATOM 669 C C . ARG A 1 83 ? -1.765 5.839 13.046 1.00 90.12 83 ARG A C 1
ATOM 671 O O . ARG A 1 83 ? -0.846 5.876 12.231 1.00 90.12 83 ARG A O 1
ATOM 678 N N . THR A 1 84 ? -2.237 6.917 13.661 1.00 85.75 84 THR A N 1
ATOM 679 C CA . THR A 1 84 ? -1.633 8.255 13.523 1.00 85.75 84 THR A CA 1
ATOM 680 C C . THR A 1 84 ? -0.456 8.437 14.488 1.00 85.75 84 THR A C 1
ATOM 682 O O . THR A 1 84 ? -0.310 7.671 15.444 1.00 85.75 84 THR A O 1
ATOM 685 N N . LEU A 1 85 ? 0.357 9.484 14.301 1.00 74.38 85 LEU A N 1
ATOM 686 C CA . LEU A 1 85 ? 1.414 9.879 15.253 1.00 74.38 85 LEU A CA 1
ATOM 687 C C . LEU A 1 85 ? 0.922 10.059 16.693 1.00 74.38 85 LEU A C 1
ATOM 689 O O . LEU A 1 85 ? 1.634 9.719 17.633 1.00 74.38 85 LEU A O 1
ATOM 693 N N . ALA A 1 86 ? -0.309 10.544 16.871 1.00 80.31 86 ALA A N 1
ATOM 694 C CA . ALA A 1 86 ? -0.927 10.712 18.186 1.00 80.31 86 ALA A CA 1
ATOM 695 C C . ALA A 1 86 ? -1.318 9.375 18.853 1.00 80.31 86 ALA A C 1
ATOM 697 O O . ALA A 1 86 ? -1.904 9.373 19.932 1.00 80.31 86 ALA A O 1
ATOM 698 N N . GLY A 1 87 ? -1.050 8.237 18.204 1.00 82.25 87 GLY A N 1
ATOM 699 C CA . GLY A 1 87 ? -1.367 6.902 18.708 1.00 82.25 87 GLY A CA 1
ATOM 700 C C . GLY A 1 87 ? -2.828 6.494 18.522 1.00 82.25 87 GLY A C 1
ATOM 701 O O . GLY A 1 87 ? -3.211 5.418 18.970 1.00 82.25 87 GLY A O 1
ATOM 702 N N . LYS A 1 88 ? -3.650 7.312 17.849 1.00 87.19 88 LYS A N 1
ATOM 703 C CA . LYS A 1 88 ? -5.047 6.963 17.568 1.00 87.19 88 LYS A CA 1
ATOM 704 C C . LYS A 1 88 ? -5.093 5.848 16.531 1.00 87.19 88 LYS A C 1
ATOM 706 O O . LYS A 1 88 ? -4.595 6.020 15.419 1.00 87.19 88 LYS A O 1
ATOM 711 N N . GLU A 1 89 ? -5.729 4.743 16.894 1.00 91.12 89 GLU A N 1
ATOM 712 C CA . GLU A 1 89 ? -5.935 3.592 16.018 1.00 91.12 89 GLU A CA 1
ATOM 713 C C . GLU A 1 89 ? -7.340 3.596 15.423 1.00 91.12 89 GLU A C 1
ATOM 715 O O . GLU A 1 89 ? -8.324 3.894 16.103 1.00 91.12 89 GLU A O 1
ATOM 720 N N . THR A 1 90 ? -7.432 3.250 14.142 1.00 89.44 90 THR A N 1
ATOM 721 C CA . THR A 1 90 ? -8.697 2.977 13.463 1.00 89.44 90 THR A CA 1
ATOM 722 C C . THR A 1 90 ? -8.651 1.583 12.860 1.00 89.44 90 THR A C 1
ATOM 724 O O . THR A 1 90 ? -7.682 1.217 12.193 1.00 89.44 90 THR A O 1
ATOM 727 N N . PHE A 1 91 ? -9.705 0.812 13.116 1.00 91.19 91 PHE A N 1
ATOM 728 C CA . PHE A 1 91 ? -9.821 -0.580 12.708 1.00 91.19 91 PHE A CA 1
ATOM 729 C C . PHE A 1 91 ? -10.814 -0.705 11.569 1.00 91.19 91 PHE A C 1
ATOM 731 O O . PHE A 1 91 ? -11.936 -0.197 11.652 1.00 91.19 91 PHE A O 1
ATOM 738 N N . TYR A 1 92 ? -10.398 -1.430 10.543 1.00 90.56 92 TYR A N 1
ATOM 739 C CA . TYR A 1 92 ? -11.207 -1.726 9.380 1.00 90.56 92 TYR A CA 1
ATOM 740 C C . TYR A 1 92 ? -11.245 -3.231 9.156 1.00 90.56 92 TYR A C 1
ATOM 742 O O . TYR A 1 92 ? -10.201 -3.889 9.176 1.00 90.56 92 TYR A O 1
ATOM 750 N N . SER A 1 93 ? -12.427 -3.776 8.902 1.00 91.44 93 SER A N 1
ATOM 751 C CA . SER A 1 93 ? -12.552 -5.052 8.202 1.00 91.44 93 SER A CA 1
ATOM 752 C C . SER A 1 93 ? -12.384 -4.799 6.705 1.00 91.44 93 SER A C 1
ATOM 754 O O . SER A 1 93 ? -12.563 -3.672 6.237 1.00 91.44 93 SER A O 1
ATOM 756 N N . TYR A 1 94 ? -12.014 -5.824 5.940 1.00 89.06 94 TYR A N 1
ATOM 757 C CA . TYR A 1 94 ? -12.011 -5.696 4.487 1.00 89.06 94 TYR A CA 1
ATOM 758 C C . TYR A 1 94 ? -12.477 -6.942 3.750 1.00 89.06 94 TYR A C 1
ATOM 760 O O . TYR A 1 94 ? -12.349 -8.070 4.229 1.00 89.06 94 TYR A O 1
ATOM 768 N N . THR A 1 95 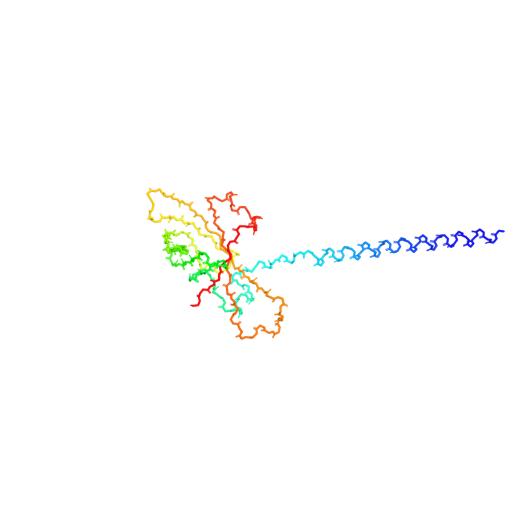? -12.942 -6.714 2.524 1.00 84.56 95 THR A N 1
ATOM 769 C CA . THR A 1 95 ? -13.192 -7.744 1.512 1.00 84.56 95 THR A CA 1
ATOM 770 C C . THR A 1 95 ? -12.259 -7.551 0.316 1.00 84.56 95 THR A C 1
ATOM 772 O O . THR A 1 95 ? -12.007 -6.411 -0.086 1.00 84.56 95 THR A O 1
ATOM 775 N N . GLY A 1 96 ? -11.788 -8.653 -0.270 1.00 80.94 96 GLY A N 1
ATOM 776 C CA . GLY A 1 96 ? -10.812 -8.679 -1.368 1.00 80.94 96 GLY A CA 1
ATOM 777 C C . GLY A 1 96 ? -9.624 -9.587 -1.041 1.00 80.94 96 GLY A C 1
ATOM 778 O O . GLY A 1 96 ? -9.528 -10.084 0.084 1.00 80.94 96 GLY A O 1
ATOM 779 N N . ASP A 1 97 ? -8.731 -9.801 -2.009 1.00 79.00 97 ASP A N 1
ATOM 780 C CA . ASP A 1 97 ? -7.529 -10.618 -1.820 1.00 79.00 97 ASP A CA 1
ATOM 781 C C . ASP A 1 97 ? -6.277 -9.733 -1.596 1.00 79.00 97 ASP A C 1
ATOM 783 O O . ASP A 1 97 ? -5.877 -8.975 -2.486 1.00 79.00 97 ASP A O 1
ATOM 787 N N . PRO A 1 98 ? -5.644 -9.788 -0.406 1.00 74.06 98 PRO A N 1
ATOM 788 C CA . PRO A 1 98 ? -4.427 -9.035 -0.083 1.00 74.06 98 PRO A CA 1
ATOM 789 C C . PRO A 1 98 ? -3.130 -9.682 -0.618 1.00 74.06 98 PRO A C 1
ATOM 791 O O . PRO A 1 98 ? -2.040 -9.124 -0.437 1.00 74.06 98 PRO A O 1
ATOM 794 N N . LEU A 1 99 ? -3.221 -10.876 -1.206 1.00 67.88 99 LEU A N 1
ATOM 795 C CA . LEU A 1 99 ? -2.107 -11.741 -1.596 1.00 67.88 99 LEU A CA 1
ATOM 796 C C . LEU A 1 99 ? -2.087 -12.096 -3.086 1.00 67.88 99 LEU A C 1
ATOM 798 O O . LEU A 1 99 ? -1.216 -12.868 -3.485 1.00 67.88 99 LEU A O 1
ATOM 802 N N . GLU A 1 100 ? -2.986 -11.547 -3.904 1.00 63.62 100 GLU A N 1
ATOM 803 C CA . GLU A 1 100 ? -3.001 -11.808 -5.347 1.00 63.62 100 GLU A CA 1
ATOM 804 C C . GLU A 1 100 ? -1.697 -11.319 -6.011 1.00 63.62 100 GLU A C 1
ATOM 806 O O . GLU A 1 100 ? -1.534 -10.159 -6.398 1.00 63.62 100 GLU A O 1
ATOM 811 N N . SER A 1 101 ? -0.734 -12.231 -6.150 1.00 55.59 101 SER A N 1
ATOM 812 C CA . SER A 1 101 ? 0.350 -12.122 -7.118 1.00 55.59 101 SER A CA 1
ATOM 813 C C . SER A 1 101 ? -0.251 -12.378 -8.496 1.00 55.59 101 SER A C 1
ATOM 815 O O . SER A 1 101 ? -0.917 -13.395 -8.644 1.00 55.59 101 SER A O 1
ATOM 817 N N . ASP A 1 102 ? -0.022 -11.470 -9.450 1.00 57.72 102 ASP A N 1
ATOM 818 C CA . ASP A 1 102 ? -0.494 -11.449 -10.860 1.00 57.72 102 ASP A CA 1
ATOM 819 C C . ASP A 1 102 ? -1.390 -10.250 -11.212 1.00 57.72 102 ASP A C 1
ATOM 821 O O . ASP A 1 102 ? -1.648 -9.990 -12.390 1.00 57.72 102 ASP A O 1
ATOM 825 N N . ILE A 1 103 ? -1.777 -9.428 -10.234 1.00 70.56 103 ILE A N 1
ATOM 826 C CA . ILE A 1 103 ? -2.482 -8.164 -10.488 1.00 70.56 103 ILE A CA 1
ATOM 827 C C . ILE A 1 103 ? -1.544 -6.958 -10.380 1.00 70.56 103 ILE A C 1
ATOM 829 O O . ILE A 1 103 ? -0.608 -6.919 -9.590 1.00 70.56 103 ILE A O 1
ATOM 833 N N . ARG A 1 104 ? -1.798 -5.912 -11.174 1.00 76.38 104 ARG A N 1
ATOM 834 C CA . ARG A 1 104 ? -1.000 -4.665 -11.143 1.00 76.38 104 ARG A CA 1
ATOM 835 C C . ARG A 1 104 ? -1.208 -3.838 -9.870 1.00 76.38 104 ARG A C 1
ATOM 837 O O . ARG A 1 104 ? -0.439 -2.922 -9.592 1.00 76.38 104 ARG A O 1
ATOM 844 N N . PHE A 1 105 ? -2.292 -4.090 -9.148 1.00 81.94 105 PHE A N 1
ATOM 845 C CA . PHE A 1 105 ? -2.653 -3.407 -7.912 1.00 81.94 105 PHE A CA 1
ATOM 846 C C . PHE A 1 105 ? -3.637 -4.274 -7.132 1.00 81.94 105 PHE A C 1
ATOM 848 O O . PHE A 1 105 ? -4.462 -4.941 -7.743 1.00 81.94 105 PHE A O 1
ATOM 855 N N . ILE A 1 106 ? -3.598 -4.189 -5.808 1.00 85.88 106 ILE A N 1
ATOM 856 C CA . ILE A 1 106 ? -4.578 -4.787 -4.901 1.00 85.88 106 ILE A CA 1
ATOM 857 C C . ILE A 1 106 ? -5.664 -3.750 -4.607 1.00 85.88 106 ILE A C 1
ATOM 859 O O . ILE A 1 106 ? -5.357 -2.575 -4.385 1.00 85.88 106 ILE A O 1
ATOM 863 N N . LYS A 1 107 ? -6.930 -4.169 -4.633 1.00 86.75 107 LYS A N 1
ATOM 864 C CA . LYS A 1 107 ? -8.081 -3.357 -4.219 1.00 86.75 107 LYS A CA 1
ATOM 865 C C . LYS A 1 107 ? -8.737 -4.001 -3.008 1.00 86.75 107 LYS A C 1
ATOM 867 O O . LYS A 1 107 ? -9.107 -5.167 -3.077 1.00 86.75 107 LYS A O 1
ATOM 872 N N . LEU A 1 108 ? -8.916 -3.228 -1.945 1.00 87.75 108 LEU A N 1
ATOM 873 C CA . LEU A 1 108 ? -9.608 -3.658 -0.734 1.00 87.75 108 LEU A CA 1
ATOM 874 C C . LEU A 1 108 ? -10.766 -2.701 -0.467 1.00 87.75 108 LEU A C 1
ATOM 876 O O . LEU A 1 108 ? -10.582 -1.484 -0.496 1.00 87.75 108 LEU A O 1
ATOM 880 N N . SER A 1 109 ? -11.947 -3.244 -0.199 1.00 88.12 109 SER A N 1
ATOM 881 C CA . SER A 1 109 ? -13.077 -2.467 0.319 1.00 88.12 109 SER A CA 1
ATOM 882 C C . SER A 1 109 ? -13.063 -2.569 1.831 1.00 88.12 109 SER A C 1
ATOM 884 O O . SER A 1 109 ? -13.041 -3.685 2.343 1.00 88.12 109 SER A O 1
ATOM 886 N N . LEU A 1 110 ? -13.040 -1.432 2.517 1.00 88.50 110 LEU A N 1
ATOM 887 C CA . LEU A 1 110 ? -12.940 -1.340 3.964 1.00 88.50 110 LEU A CA 1
ATOM 888 C C . LEU A 1 110 ? -14.268 -0.931 4.587 1.00 88.50 110 LEU A C 1
ATOM 890 O O . LEU A 1 110 ? -14.967 -0.062 4.067 1.00 88.50 110 LEU A O 1
ATOM 894 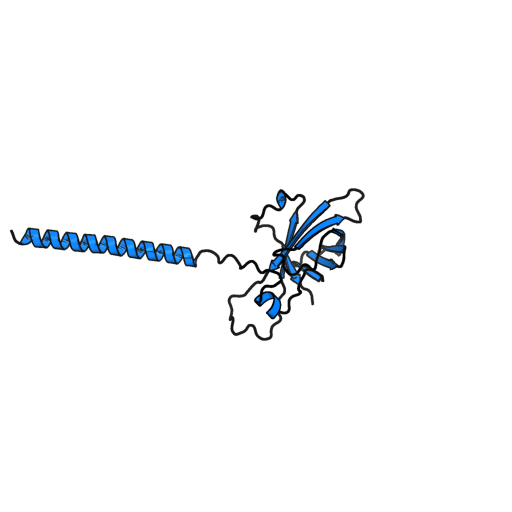N N . GLU A 1 111 ? -14.538 -1.491 5.756 1.00 89.75 111 GLU A N 1
ATOM 895 C CA . GLU A 1 111 ? -15.641 -1.097 6.623 1.00 89.75 111 GLU A CA 1
ATOM 896 C C . GLU A 1 111 ? -15.090 -0.827 8.025 1.00 89.75 111 GLU A C 1
ATOM 898 O O . GLU A 1 111 ? -14.371 -1.646 8.606 1.00 89.75 111 GLU A O 1
ATOM 903 N N . GLN A 1 112 ? -15.355 0.368 8.554 1.00 88.25 112 GLN A N 1
ATOM 904 C CA . GLN A 1 112 ? -14.832 0.780 9.852 1.00 88.25 112 GLN A CA 1
ATOM 905 C C . GLN A 1 112 ? -15.576 0.066 10.988 1.00 88.25 112 GLN A C 1
ATOM 907 O O . GLN A 1 112 ? -16.794 0.135 11.084 1.00 88.25 112 GLN A O 1
ATOM 912 N N . MET A 1 113 ? -14.844 -0.586 11.894 1.00 84.75 113 MET A N 1
ATOM 913 C CA . MET A 1 113 ? -15.450 -1.489 12.887 1.00 84.75 113 MET A CA 1
ATOM 914 C C . MET A 1 113 ? -16.039 -0.785 14.123 1.00 84.75 113 MET A C 1
ATOM 916 O O . MET A 1 113 ? -16.836 -1.379 14.839 1.00 84.75 113 MET A O 1
ATOM 920 N N . ASN A 1 114 ? -15.641 0.462 14.399 1.00 73.50 114 ASN A N 1
ATOM 921 C CA . ASN A 1 114 ? -15.952 1.163 15.657 1.00 73.50 114 ASN A CA 1
ATOM 922 C C . ASN A 1 114 ? -16.868 2.388 15.469 1.00 73.50 114 ASN A C 1
ATOM 924 O O . ASN A 1 114 ? -16.835 3.306 16.290 1.00 73.50 114 ASN A O 1
ATOM 928 N N . VAL A 1 115 ? -17.633 2.454 14.376 1.00 71.38 115 VAL A N 1
ATOM 929 C CA . VAL A 1 115 ? -18.540 3.575 14.080 1.00 71.38 115 VAL A CA 1
ATOM 930 C C . VAL A 1 115 ? -19.939 3.026 13.831 1.00 71.38 115 VAL A C 1
ATOM 932 O O . VAL A 1 115 ? -20.101 2.023 13.147 1.00 71.38 115 VAL A O 1
ATOM 935 N N . ASN A 1 116 ? -20.948 3.681 14.410 1.00 60.78 116 ASN A N 1
ATOM 936 C CA . ASN A 1 116 ? -22.357 3.281 14.282 1.00 60.78 116 ASN A CA 1
ATOM 937 C C . ASN A 1 116 ? -22.922 3.503 12.865 1.00 60.78 116 ASN A C 1
ATOM 939 O O . ASN A 1 116 ? -24.014 3.037 12.556 1.00 60.78 116 ASN A O 1
ATOM 943 N N . GLU A 1 117 ? -22.178 4.206 12.014 1.00 61.94 117 GLU A N 1
ATOM 944 C CA . GLU A 1 117 ? -22.445 4.393 10.594 1.00 61.94 117 GLU A CA 1
ATOM 945 C C . GLU A 1 117 ? -21.346 3.685 9.803 1.00 61.94 117 GLU A C 1
ATOM 947 O O . GLU A 1 117 ? -20.157 3.910 10.040 1.00 61.94 117 GLU A O 1
ATOM 952 N N . ALA A 1 118 ? -21.744 2.825 8.866 1.00 60.72 118 ALA A N 1
ATOM 953 C CA . ALA A 1 118 ? -20.816 2.129 7.989 1.00 60.72 118 ALA A CA 1
ATOM 954 C C . ALA A 1 118 ? -20.191 3.127 7.001 1.00 60.72 118 ALA A C 1
ATOM 956 O O . ALA A 1 118 ? -20.726 3.393 5.924 1.00 60.72 118 ALA A O 1
ATOM 957 N N . THR A 1 119 ? -19.046 3.696 7.368 1.00 73.81 119 THR A N 1
ATOM 958 C CA . THR A 1 119 ? -18.184 4.436 6.448 1.00 73.81 119 THR A CA 1
ATOM 959 C C . THR A 1 119 ? -17.432 3.438 5.577 1.00 73.81 119 THR A C 1
ATOM 961 O O . THR A 1 119 ? -16.414 2.866 5.973 1.00 73.81 119 THR A O 1
ATOM 964 N N . GLN A 1 120 ? -17.960 3.203 4.376 1.00 79.94 120 GLN A N 1
ATOM 965 C CA . GLN A 1 120 ? -17.279 2.396 3.374 1.00 79.94 120 GLN A CA 1
ATOM 966 C C . GLN A 1 120 ? -16.213 3.247 2.677 1.00 79.94 120 GLN A C 1
ATOM 968 O O . GLN A 1 120 ? -16.524 4.229 2.005 1.00 79.94 120 GLN A O 1
ATOM 973 N N . ILE A 1 121 ? -14.950 2.863 2.837 1.00 85.19 121 ILE A N 1
ATOM 974 C CA . ILE A 1 121 ? -13.819 3.452 2.110 1.00 85.19 121 ILE A CA 1
ATOM 975 C C . ILE A 1 121 ? -13.107 2.351 1.337 1.00 85.19 121 ILE A C 1
ATOM 977 O O . ILE A 1 121 ? -13.173 1.179 1.691 1.00 85.19 121 ILE A O 1
ATOM 981 N N . HIS A 1 122 ? -12.387 2.701 0.286 1.00 86.50 122 HIS A N 1
ATOM 982 C CA . HIS A 1 122 ? -11.661 1.739 -0.529 1.00 86.50 122 HIS A CA 1
ATOM 983 C C . HIS A 1 122 ? -10.176 2.084 -0.570 1.00 86.50 122 HIS A C 1
ATOM 985 O O . HIS A 1 122 ? -9.793 3.255 -0.626 1.00 86.50 122 HIS A O 1
ATOM 991 N N . LEU A 1 123 ? -9.333 1.052 -0.582 1.00 87.62 123 LEU A N 1
ATOM 992 C CA . LEU A 1 123 ? -7.892 1.166 -0.783 1.00 87.62 123 LEU A CA 1
ATOM 993 C C . LEU A 1 123 ? -7.503 0.565 -2.121 1.00 87.62 123 LEU A C 1
ATOM 995 O O . LEU A 1 123 ? -7.891 -0.552 -2.461 1.00 87.62 123 LEU A O 1
ATOM 999 N N . LYS A 1 124 ? -6.636 1.276 -2.835 1.00 88.06 124 LYS A N 1
ATOM 1000 C CA . LYS A 1 124 ? -5.853 0.734 -3.942 1.00 88.06 124 LYS A CA 1
ATOM 1001 C C . LYS A 1 124 ? -4.385 0.754 -3.554 1.00 88.06 124 LYS A C 1
ATOM 1003 O O . LYS A 1 124 ? -3.855 1.806 -3.206 1.00 88.06 124 LYS A O 1
ATOM 1008 N N . ILE A 1 125 ? -3.727 -0.394 -3.647 1.00 88.44 125 ILE A N 1
ATOM 1009 C CA . ILE A 1 125 ? -2.336 -0.572 -3.238 1.00 88.44 125 ILE A CA 1
ATOM 1010 C C . ILE A 1 125 ? -1.531 -1.096 -4.420 1.00 88.44 125 ILE A C 1
ATOM 1012 O O . ILE A 1 125 ? -1.949 -2.032 -5.099 1.00 88.44 125 ILE A O 1
ATOM 1016 N N . ARG A 1 126 ? -0.372 -0.496 -4.682 1.00 87.50 126 ARG A N 1
ATOM 1017 C CA . ARG A 1 126 ? 0.558 -0.952 -5.723 1.00 87.50 126 ARG A CA 1
ATOM 1018 C C . ARG A 1 126 ? 1.992 -0.988 -5.200 1.00 87.50 126 ARG A C 1
ATOM 1020 O O . ARG A 1 126 ? 2.331 -0.142 -4.367 1.00 87.50 126 ARG A O 1
ATOM 1027 N N . PRO A 1 127 ? 2.842 -1.880 -5.723 1.00 87.19 127 PRO A N 1
ATOM 1028 C CA . PRO A 1 127 ? 4.271 -1.815 -5.475 1.00 87.19 127 PRO A CA 1
ATOM 1029 C C . PRO A 1 127 ? 4.850 -0.490 -5.955 1.00 87.19 127 PRO A C 1
ATOM 1031 O O . PRO A 1 127 ? 4.358 0.159 -6.888 1.00 87.19 127 PRO A O 1
ATOM 1034 N N . HIS A 1 128 ? 5.925 -0.084 -5.302 1.00 83.81 128 HIS A N 1
ATOM 1035 C CA . HIS A 1 128 ? 6.718 1.055 -5.693 1.00 83.81 128 HIS A CA 1
ATOM 1036 C C . HIS A 1 128 ? 8.188 0.729 -5.474 1.00 83.81 128 HIS A C 1
ATOM 1038 O O . HIS A 1 128 ? 8.590 0.334 -4.388 1.00 83.81 128 HIS A O 1
ATOM 1044 N N . LEU A 1 129 ? 9.007 0.921 -6.501 1.00 70.94 129 LEU A N 1
ATOM 1045 C CA . LEU A 1 129 ? 10.451 0.966 -6.322 1.00 70.94 129 LEU A CA 1
ATOM 1046 C C . LEU A 1 129 ? 10.903 2.403 -6.503 1.00 70.94 129 LEU A C 1
ATOM 1048 O O . LEU A 1 129 ? 10.565 3.056 -7.495 1.00 70.94 129 LEU A O 1
ATOM 1052 N N . ILE A 1 130 ? 11.686 2.879 -5.542 1.00 61.34 130 ILE A N 1
ATOM 1053 C CA . ILE A 1 130 ? 12.556 4.026 -5.743 1.00 61.34 130 ILE A CA 1
ATOM 1054 C C . ILE A 1 130 ? 13.908 3.423 -6.096 1.00 61.34 130 ILE A C 1
ATOM 1056 O O . ILE A 1 130 ? 14.730 3.147 -5.228 1.00 61.34 130 ILE A O 1
ATOM 1060 N N . HIS A 1 131 ? 14.133 3.167 -7.382 1.00 54.88 131 HIS A N 1
ATOM 1061 C CA . HIS A 1 131 ? 15.508 3.016 -7.828 1.00 54.88 131 HIS A CA 1
ATOM 1062 C C . HIS A 1 131 ? 16.160 4.392 -7.697 1.00 54.88 131 HIS A C 1
ATOM 1064 O O . HIS A 1 131 ? 15.860 5.298 -8.477 1.00 54.88 131 HIS A O 1
ATOM 1070 N N . SER A 1 132 ? 17.050 4.555 -6.715 1.00 41.34 132 SER A N 1
ATOM 1071 C CA . SER A 1 132 ? 18.130 5.520 -6.892 1.00 41.34 132 SER A CA 1
ATOM 1072 C C . SER A 1 132 ? 18.838 5.103 -8.177 1.00 41.34 132 SER A C 1
ATOM 1074 O O . SER A 1 132 ? 19.233 3.950 -8.320 1.00 41.34 132 SER A O 1
ATOM 1076 N N . LEU A 1 133 ? 18.974 6.016 -9.135 1.00 40.62 133 LEU A N 1
ATOM 1077 C CA . LEU A 1 133 ? 19.746 5.822 -10.370 1.00 40.62 133 LEU A CA 1
ATOM 1078 C C . LEU A 1 133 ? 21.245 5.551 -10.108 1.00 40.62 133 LEU A C 1
ATOM 1080 O O . LEU A 1 133 ? 22.040 5.530 -11.043 1.00 40.62 133 LEU A O 1
ATOM 1084 N N . GLN A 1 134 ? 21.639 5.353 -8.851 1.00 37.16 134 GLN A N 1
ATOM 1085 C CA . GLN A 1 134 ? 22.969 4.948 -8.444 1.00 37.16 134 GLN A CA 1
ATOM 1086 C C . GLN A 1 134 ? 23.106 3.433 -8.622 1.00 37.16 134 GLN A C 1
ATOM 1088 O O . GLN A 1 134 ? 22.583 2.642 -7.844 1.00 37.16 134 GLN A O 1
ATOM 1093 N N . ASN A 1 135 ? 23.826 3.075 -9.683 1.00 37.12 135 ASN A N 1
ATOM 1094 C CA . ASN A 1 135 ? 24.549 1.821 -9.860 1.00 37.12 135 ASN A CA 1
ATOM 1095 C C . ASN A 1 135 ? 23.699 0.542 -9.810 1.00 37.12 135 ASN A C 1
ATOM 1097 O O . ASN A 1 135 ? 23.616 -0.156 -8.804 1.00 37.12 135 ASN A O 1
ATOM 1101 N N . LEU A 1 136 ? 23.197 0.153 -10.986 1.00 45.22 136 LEU A N 1
ATOM 1102 C CA . LEU A 1 136 ? 22.733 -1.211 -11.286 1.00 45.22 136 LEU A CA 1
ATOM 1103 C C . LEU A 1 136 ? 23.766 -2.307 -10.933 1.00 45.22 136 LEU A C 1
ATOM 1105 O O . LEU A 1 136 ? 23.385 -3.465 -10.794 1.00 45.22 136 LEU A O 1
ATOM 1109 N N . GLU A 1 137 ? 25.041 -1.948 -10.757 1.00 42.25 137 GLU A N 1
ATOM 1110 C CA . GLU A 1 137 ? 26.127 -2.855 -10.359 1.00 42.25 137 GLU A CA 1
ATOM 1111 C C . GLU A 1 137 ? 26.322 -2.964 -8.830 1.00 42.25 137 GLU A C 1
ATOM 1113 O O . GLU A 1 137 ? 26.896 -3.943 -8.361 1.00 42.25 137 GLU A O 1
ATOM 1118 N N . GLU A 1 138 ? 25.777 -2.040 -8.025 1.00 42.12 138 GLU A N 1
ATOM 1119 C CA . GLU A 1 138 ? 25.874 -2.051 -6.550 1.00 42.12 138 GLU A CA 1
ATOM 1120 C C . GLU A 1 138 ? 24.562 -2.453 -5.859 1.00 42.12 138 GLU A C 1
ATOM 1122 O O . GLU A 1 138 ? 24.422 -2.336 -4.642 1.00 42.12 138 GLU A O 1
ATOM 1127 N N . ALA A 1 139 ? 23.608 -3.028 -6.596 1.00 43.75 139 ALA A N 1
ATOM 1128 C CA . ALA A 1 139 ? 22.416 -3.668 -6.027 1.00 43.75 139 ALA A CA 1
ATOM 1129 C C . ALA A 1 139 ? 22.737 -4.987 -5.283 1.00 43.75 139 ALA A C 1
ATOM 1131 O O . ALA A 1 139 ? 21.891 -5.871 -5.157 1.00 43.75 139 ALA A O 1
ATOM 1132 N N . SER A 1 140 ? 23.972 -5.139 -4.801 1.00 41.16 140 SER A N 1
ATOM 1133 C CA . SER A 1 140 ? 24.388 -6.225 -3.932 1.00 41.16 140 SER A CA 1
ATOM 1134 C C . SER A 1 140 ? 24.458 -5.715 -2.489 1.00 41.16 140 SER A C 1
ATOM 1136 O O . SER A 1 140 ? 25.147 -4.753 -2.165 1.00 41.16 140 SER A O 1
ATOM 1138 N N . SER A 1 141 ? 23.729 -6.400 -1.607 1.00 41.66 141 SER A N 1
ATOM 1139 C CA . SER A 1 141 ? 23.870 -6.420 -0.139 1.00 41.66 141 SER A CA 1
ATOM 1140 C C . SER A 1 141 ? 23.206 -5.355 0.750 1.00 41.66 141 SER A C 1
ATOM 1142 O O . SER A 1 141 ? 23.128 -5.601 1.953 1.00 41.66 141 SER A O 1
ATOM 1144 N N . LYS A 1 142 ? 22.638 -4.249 0.250 1.00 45.25 142 LYS A N 1
ATOM 1145 C CA . LYS A 1 142 ? 21.782 -3.380 1.091 1.00 45.25 142 LYS A CA 1
ATOM 1146 C C . LYS A 1 142 ? 20.310 -3.658 0.816 1.00 45.25 142 LYS A C 1
ATOM 1148 O O . LYS A 1 142 ? 19.864 -3.505 -0.317 1.00 45.25 142 LYS A O 1
ATOM 1153 N N . SER A 1 143 ? 19.579 -4.087 1.850 1.00 52.09 143 SER A N 1
ATOM 1154 C CA . SER A 1 143 ? 18.133 -4.332 1.813 1.00 52.09 143 SER A CA 1
ATOM 1155 C C . SER A 1 143 ? 17.436 -3.178 1.099 1.00 52.09 143 SER A C 1
ATOM 1157 O O . SER A 1 143 ? 17.392 -2.063 1.621 1.00 52.09 143 SER A O 1
ATOM 1159 N N . SER A 1 144 ? 16.952 -3.411 -0.118 1.00 62.34 144 SER A N 1
ATOM 1160 C CA . SER A 1 144 ? 16.159 -2.398 -0.800 1.00 62.34 144 SER A CA 1
ATOM 1161 C C . SER A 1 144 ? 14.872 -2.220 -0.004 1.00 62.34 144 SER A C 1
ATOM 1163 O O . SER A 1 144 ? 14.209 -3.201 0.332 1.00 62.34 144 SER A O 1
ATOM 1165 N N . ASP A 1 145 ? 14.535 -0.979 0.326 1.00 77.75 145 ASP A N 1
ATOM 1166 C CA . ASP A 1 145 ? 13.294 -0.693 1.029 1.00 77.75 145 ASP A CA 1
ATOM 1167 C C . ASP A 1 145 ? 12.111 -1.095 0.141 1.00 77.75 145 ASP A C 1
ATOM 1169 O O . ASP A 1 145 ? 11.929 -0.561 -0.954 1.00 77.75 145 ASP A O 1
ATOM 1173 N N . CYS A 1 146 ? 11.299 -2.042 0.607 1.00 85.56 146 CYS A N 1
ATOM 1174 C CA . CYS A 1 146 ? 10.061 -2.399 -0.073 1.00 85.56 146 CYS A CA 1
ATOM 1175 C C . CYS A 1 146 ? 9.046 -1.290 0.169 1.00 85.56 146 CYS A C 1
ATOM 1177 O O . CYS A 1 146 ? 8.615 -1.077 1.307 1.00 85.56 146 CYS A O 1
ATOM 1179 N N . LEU A 1 147 ? 8.679 -0.581 -0.897 1.00 88.81 147 LEU A N 1
ATOM 1180 C CA . LEU A 1 147 ? 7.746 0.533 -0.829 1.00 88.81 147 LEU A CA 1
ATOM 1181 C C . LEU A 1 147 ? 6.436 0.170 -1.524 1.00 88.81 147 LEU A C 1
ATOM 1183 O O . LEU A 1 147 ? 6.412 -0.494 -2.557 1.00 88.81 147 LEU A O 1
ATOM 1187 N N . ILE A 1 148 ? 5.330 0.653 -0.981 1.00 89.19 148 ILE A N 1
ATOM 1188 C CA . ILE A 1 148 ? 4.015 0.573 -1.611 1.00 89.19 148 ILE A CA 1
ATOM 1189 C C . ILE A 1 148 ? 3.437 1.972 -1.732 1.00 89.19 148 ILE A C 1
ATOM 1191 O O . ILE A 1 148 ? 3.699 2.847 -0.912 1.00 89.19 148 ILE A O 1
ATOM 1195 N N . LYS A 1 149 ? 2.629 2.184 -2.763 1.00 89.25 149 LYS A N 1
ATOM 1196 C CA . LYS A 1 149 ? 1.770 3.358 -2.874 1.00 89.25 149 LYS A CA 1
ATOM 1197 C C . LYS A 1 149 ? 0.360 2.947 -2.492 1.00 89.25 149 LYS A C 1
ATOM 1199 O O . LYS A 1 149 ? -0.170 2.002 -3.077 1.00 89.25 149 LYS A O 1
ATOM 1204 N N . VAL A 1 150 ? -0.240 3.681 -1.566 1.00 89.50 150 VAL A N 1
ATOM 1205 C CA . VAL A 1 150 ? -1.612 3.478 -1.097 1.00 89.50 150 VAL A CA 1
ATOM 1206 C C . VAL A 1 150 ? -2.444 4.695 -1.478 1.00 89.50 150 VAL A C 1
ATOM 1208 O O . VAL A 1 150 ? -2.003 5.834 -1.337 1.00 89.50 150 VAL A O 1
ATOM 1211 N N . PHE A 1 151 ? -3.633 4.447 -2.012 1.00 86.94 151 PHE A N 1
ATOM 1212 C CA . PHE A 1 151 ? -4.601 5.477 -2.359 1.00 86.94 151 PHE A CA 1
ATOM 1213 C C . PHE A 1 151 ? -5.952 5.130 -1.744 1.00 86.94 151 PHE A C 1
ATOM 1215 O O . PHE A 1 151 ? -6.480 4.045 -1.999 1.00 86.94 151 PHE A O 1
ATOM 1222 N N . TYR A 1 152 ? -6.484 6.062 -0.958 1.00 86.56 152 TYR A N 1
ATOM 1223 C CA . TYR A 1 152 ? -7.789 5.975 -0.314 1.00 86.56 152 TYR A CA 1
ATOM 1224 C C . TYR A 1 152 ? -8.833 6.702 -1.164 1.00 86.56 152 TYR A C 1
ATOM 1226 O O . TYR A 1 152 ? -8.562 7.786 -1.685 1.00 86.56 152 TYR A O 1
ATOM 1234 N N . PHE A 1 153 ? -10.020 6.120 -1.313 1.00 83.88 153 PHE A N 1
ATOM 1235 C CA . PHE A 1 153 ? -11.123 6.740 -2.046 1.00 83.88 153 PHE A CA 1
ATOM 1236 C C . PHE A 1 153 ? -12.485 6.262 -1.541 1.00 83.88 153 PHE A C 1
ATOM 1238 O O . PHE A 1 153 ? -12.624 5.131 -1.086 1.00 83.88 153 PHE A O 1
ATOM 1245 N N . GLU A 1 154 ? -13.496 7.121 -1.648 1.00 82.69 154 GLU A N 1
ATOM 1246 C CA . GLU A 1 154 ? -14.861 6.832 -1.184 1.00 82.69 154 GLU A CA 1
ATOM 1247 C C . GLU A 1 154 ? -15.702 6.127 -2.255 1.00 82.69 154 GLU A C 1
ATOM 1249 O O . GLU A 1 154 ? -16.580 5.335 -1.934 1.00 82.69 154 GLU A O 1
ATOM 1254 N N . SER A 1 155 ? -15.428 6.365 -3.544 1.00 77.94 155 SER A N 1
ATOM 1255 C CA . SER A 1 155 ? -16.179 5.741 -4.636 1.00 77.94 155 SER A CA 1
ATOM 1256 C C . SER A 1 155 ? -15.303 5.345 -5.827 1.00 77.94 155 SER A C 1
ATOM 1258 O O . SER A 1 155 ? -14.292 5.979 -6.128 1.00 77.94 155 SER A O 1
ATOM 1260 N N . GLU A 1 156 ? -15.714 4.335 -6.601 1.00 73.81 156 GLU A N 1
ATOM 1261 C CA . GLU A 1 156 ? -15.017 3.942 -7.844 1.00 73.81 156 GLU A CA 1
ATOM 1262 C C . GLU A 1 156 ? -14.935 5.086 -8.881 1.00 73.81 156 GLU A C 1
ATOM 1264 O O . GLU A 1 156 ? -14.071 5.078 -9.760 1.00 73.81 156 GLU A O 1
ATOM 1269 N N . LYS A 1 157 ? -15.785 6.120 -8.775 1.00 74.38 157 LYS A N 1
ATOM 1270 C CA . LYS A 1 157 ? -15.670 7.332 -9.604 1.00 74.38 157 LYS A CA 1
ATOM 1271 C C . LYS A 1 157 ? -14.434 8.160 -9.230 1.00 74.38 157 LYS A C 1
ATOM 1273 O O . LYS A 1 157 ? -13.828 8.764 -10.118 1.00 74.38 157 LYS A O 1
ATOM 1278 N N . ASP A 1 158 ? -14.037 8.132 -7.961 1.00 69.94 158 ASP A N 1
ATOM 1279 C CA . ASP A 1 158 ? -12.844 8.797 -7.423 1.00 69.94 158 ASP A CA 1
ATOM 1280 C C . ASP A 1 158 ? -11.575 7.967 -7.629 1.00 69.94 158 ASP A C 1
ATOM 1282 O O . ASP A 1 158 ? -10.474 8.516 -7.688 1.00 69.94 158 ASP A O 1
ATOM 1286 N N . ALA A 1 159 ? -11.729 6.660 -7.868 1.00 67.44 159 ALA A N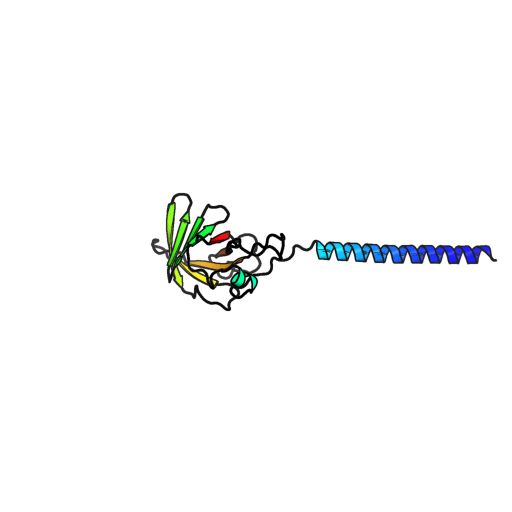 1
ATOM 1287 C CA . ALA A 1 159 ? -10.645 5.756 -8.247 1.00 67.44 159 ALA A CA 1
ATOM 1288 C C . ALA A 1 159 ? -10.013 6.076 -9.618 1.00 67.44 159 ALA A C 1
ATOM 1290 O O . ALA A 1 159 ? -9.035 5.420 -10.004 1.00 67.44 159 ALA A O 1
ATOM 1291 N N . LYS A 1 160 ? -10.557 7.046 -10.381 1.00 59.22 160 LYS A N 1
ATOM 1292 C CA . LYS A 1 160 ? -10.121 7.361 -11.750 1.00 59.22 160 LYS A CA 1
ATOM 1293 C C . LYS A 1 160 ? -8.601 7.558 -11.826 1.00 59.22 160 LYS A C 1
ATOM 1295 O O . LYS A 1 160 ? -8.005 8.484 -11.282 1.00 59.22 160 LYS A O 1
ATOM 1300 N N . PHE A 1 161 ? -8.028 6.644 -12.603 1.00 52.72 161 PHE A N 1
ATOM 1301 C CA . PHE A 1 161 ? -6.648 6.180 -12.735 1.00 52.72 161 PHE A CA 1
ATOM 1302 C C . PHE A 1 161 ? -5.524 7.219 -12.909 1.00 52.72 161 PHE A C 1
ATOM 1304 O O . PHE A 1 161 ? -4.361 6.826 -12.866 1.00 52.72 161 PHE A O 1
ATOM 1311 N N . ASN A 1 162 ? -5.830 8.510 -13.074 1.00 50.62 162 ASN A N 1
ATOM 1312 C CA . ASN A 1 162 ? -4.849 9.547 -13.421 1.00 50.62 162 ASN A CA 1
ATOM 1313 C C . ASN A 1 162 ? -4.442 10.473 -12.266 1.00 50.62 162 ASN A C 1
ATOM 1315 O O . ASN A 1 162 ? -3.571 11.324 -12.446 1.00 50.62 162 ASN A O 1
ATOM 1319 N N . LYS A 1 163 ? -5.021 10.329 -11.067 1.00 52.69 163 LYS A N 1
ATOM 1320 C CA . LYS A 1 163 ? -4.561 11.088 -9.895 1.00 52.69 163 LYS A CA 1
ATOM 1321 C C . LYS A 1 163 ? -3.306 10.432 -9.315 1.00 52.69 163 LYS A C 1
ATOM 1323 O O . LYS A 1 163 ? -3.357 9.643 -8.379 1.00 52.69 163 LYS A O 1
ATOM 1328 N N . TYR A 1 164 ? -2.153 10.751 -9.899 1.00 52.41 164 TYR A N 1
ATOM 1329 C CA . TYR A 1 164 ? -0.837 10.407 -9.347 1.00 52.41 164 TYR A CA 1
ATOM 1330 C C . TYR A 1 164 ? -0.456 11.267 -8.128 1.00 52.41 164 TYR A C 1
ATOM 1332 O O . TYR A 1 164 ? 0.519 10.943 -7.460 1.00 52.41 164 TYR A O 1
ATOM 1340 N N . LEU A 1 165 ? -1.222 12.323 -7.834 1.00 53.97 165 LEU A N 1
ATOM 1341 C CA . LEU A 1 165 ? -0.858 13.370 -6.872 1.00 53.97 165 LEU A CA 1
ATOM 1342 C C . LEU A 1 165 ? -1.207 13.067 -5.404 1.00 53.97 165 LEU A C 1
ATOM 1344 O O . LEU A 1 165 ? -0.670 13.733 -4.533 1.00 53.97 165 LEU A O 1
ATOM 1348 N N . ASN A 1 166 ? -2.033 12.053 -5.117 1.00 66.94 166 ASN A N 1
ATOM 1349 C CA . ASN A 1 166 ? -2.534 11.787 -3.755 1.00 66.94 166 ASN A CA 1
ATOM 1350 C C . ASN A 1 166 ? -2.171 10.379 -3.248 1.00 66.94 166 ASN A C 1
ATOM 1352 O O . ASN A 1 166 ? -2.934 9.773 -2.503 1.00 66.94 166 ASN A O 1
ATOM 1356 N N . TRP A 1 167 ? -1.068 9.805 -3.731 1.00 81.38 167 TRP A N 1
ATOM 1357 C CA . TRP A 1 167 ? -0.612 8.504 -3.240 1.00 81.38 167 TRP A CA 1
ATOM 1358 C C . TRP A 1 167 ? 0.306 8.701 -2.048 1.00 81.38 167 TRP A C 1
ATOM 1360 O O . TRP A 1 167 ? 1.379 9.284 -2.199 1.00 81.38 167 TRP A O 1
ATOM 1370 N N . ASP A 1 168 ? -0.065 8.113 -0.923 1.00 87.31 168 ASP A N 1
ATOM 1371 C CA . ASP A 1 168 ? 0.837 7.976 0.206 1.00 87.31 168 ASP A CA 1
ATOM 1372 C C . ASP A 1 168 ? 1.813 6.837 -0.079 1.00 87.31 168 ASP A C 1
ATOM 1374 O O . ASP A 1 168 ? 1.422 5.745 -0.512 1.00 87.31 168 ASP A O 1
ATOM 1378 N N . ILE A 1 169 ? 3.101 7.088 0.138 1.00 89.19 169 ILE A N 1
ATOM 1379 C CA . ILE A 1 169 ? 4.138 6.066 0.005 1.00 89.19 169 ILE A CA 1
ATOM 1380 C C . ILE A 1 169 ? 4.406 5.495 1.387 1.00 89.19 169 ILE A C 1
ATOM 1382 O O . ILE A 1 169 ? 4.699 6.243 2.317 1.00 89.19 169 ILE A O 1
ATOM 1386 N N . TYR A 1 170 ? 4.355 4.173 1.502 1.00 90.62 170 TYR A N 1
ATOM 1387 C CA . TYR A 1 170 ? 4.698 3.463 2.722 1.00 90.62 170 TYR A CA 1
ATOM 1388 C C . TYR A 1 170 ? 5.893 2.546 2.507 1.00 90.62 170 TYR A C 1
ATOM 1390 O O . TYR A 1 170 ? 6.018 1.911 1.464 1.00 90.62 170 TYR A O 1
ATOM 1398 N N . LYS A 1 171 ? 6.737 2.443 3.527 1.00 90.81 171 LYS A N 1
ATOM 1399 C CA . LYS A 1 171 ? 7.872 1.537 3.642 1.00 90.81 171 LYS A CA 1
ATOM 1400 C C . LYS A 1 171 ? 7.529 0.367 4.545 1.00 90.81 171 LYS A C 1
ATOM 1402 O O . LYS A 1 171 ? 6.912 0.548 5.592 1.00 90.81 171 LYS A O 1
ATOM 1407 N N . ARG A 1 172 ? 7.950 -0.833 4.152 1.00 89.44 172 ARG A N 1
ATOM 1408 C CA . ARG A 1 172 ? 7.798 -2.026 4.982 1.00 89.44 172 ARG A CA 1
ATOM 1409 C C . ARG A 1 172 ? 8.667 -1.917 6.235 1.00 89.44 172 ARG A C 1
ATOM 1411 O O . ARG A 1 172 ? 9.855 -1.612 6.140 1.00 89.44 172 ARG A O 1
ATOM 1418 N N . LEU A 1 173 ? 8.073 -2.186 7.392 1.00 85.50 173 LEU A N 1
ATOM 1419 C CA . LEU A 1 173 ? 8.802 -2.402 8.637 1.00 85.50 173 LEU A CA 1
ATOM 1420 C C . LEU A 1 173 ? 9.237 -3.874 8.680 1.00 85.50 173 LEU A C 1
ATOM 1422 O O . LEU A 1 173 ? 8.401 -4.757 8.471 1.00 85.50 173 LEU A O 1
ATOM 1426 N N . ASN A 1 174 ? 10.536 -4.108 8.884 1.00 64.31 174 ASN A N 1
ATOM 1427 C CA . ASN A 1 174 ? 11.095 -5.448 9.093 1.00 64.31 174 ASN A CA 1
ATOM 1428 C C . ASN A 1 174 ? 10.672 -6.023 10.445 1.00 64.31 174 ASN A C 1
ATOM 1430 O O . ASN A 1 174 ? 10.594 -5.234 11.415 1.00 64.31 174 ASN A O 1
#

Radius of gyration: 26.93 Å; chains: 1; bounding box: 52×50×86 Å

pLDDT: mean 74.46, std 15.27, range [37.12, 93.56]

Sequence (174 aa):
MYSQKYYIKGRDLVGLRKTFMRGVVSILTLFLLLISLPRLGNAVDWNDKSWRISGCPKGVLGNWISQNDEHKLSIENKRIITRTLAGKETFYSYTGDPLESDIRFIKLSLEQMNVNEATQIHLKIRPHLIHSLQNLEEASSKSSDCLIKVFYFESEKDAKFNKYLNWDIYKRLN